Protein AF-A0A1G0P4I8-F1 (afdb_monomer_lite)

Secondary structure (DSSP, 8-state):
--HHHHHHHHHHHHHHHHHHHHHHHHHHHHHHHHHHHHHHHHHHHHHHHHHHTT--HHHHHHHHHHHHHHHHHHHHHHHHHHHHHHHHHHHHHHHHHHHHHHHHH--TT-HHHHHHHHHHTS-TTS----TT--HHHHHHHHHHHHHHHHHHHHHHHHHHHHHHH-

Radius of gyration: 23.98 Å; chains: 1; bounding box: 61×21×69 Å

Sequence (166 aa):
MNSSFLEKIIGDEITGKNAAIHAYDRMMWTVRSGFLTLVFTGWGLTIKSAIENEVSMEQIKPYVFLLAGFTIVLAIGAERIDRNYAKKKFRVIAALNELVEVIISLNMEDEISIKKLTPLLQISGDSANDSYKSKPYNNEILVNRIIYISPSLLVVFLLIYYFINF

Foldseek 3Di:
DDVVVVVVLLVVLLVVLVVLLVVLVVVLVCLLVVLVCCLCVLVVCLVVVCVVVVPDPVRSVVSLVVSLVVLLVSLVVSLVVSLLSLQLSLQSVQLSVQLVVLVVPDPPPDPVSVVSNVVSSDDRRPDPDNRRPDPVSVVSNVVSCCSSVVSSVVSVVVVVVVVVPD

pLDDT: mean 80.49, std 13.27, range [47.78, 95.44]

Structure (mmCIF, N/CA/C/O backbone):
data_AF-A0A1G0P4I8-F1
#
_entry.id   AF-A0A1G0P4I8-F1
#
loop_
_atom_site.group_PDB
_atom_site.id
_atom_site.type_symbol
_atom_site.label_atom_id
_atom_site.label_alt_id
_atom_site.label_comp_id
_atom_site.label_asym_id
_atom_site.label_entity_id
_atom_site.label_seq_id
_atom_site.pdbx_PDB_ins_code
_atom_site.Cartn_x
_atom_site.Cartn_y
_atom_site.Cartn_z
_atom_site.occupancy
_atom_site.B_iso_or_equiv
_atom_site.auth_seq_id
_atom_site.auth_comp_id
_atom_site.auth_asym_id
_atom_site.auth_atom_id
_atom_site.pdbx_PDB_model_num
ATOM 1 N N . MET A 1 1 ? 26.357 -5.896 -36.486 1.00 50.44 1 MET A N 1
ATOM 2 C CA . MET A 1 1 ? 25.114 -6.271 -35.773 1.00 50.44 1 MET A CA 1
ATOM 3 C C . MET A 1 1 ? 24.009 -5.395 -36.351 1.00 50.44 1 MET A C 1
ATOM 5 O O . MET A 1 1 ? 24.228 -4.198 -36.434 1.00 50.44 1 MET A O 1
ATOM 9 N N . ASN A 1 2 ? 22.931 -5.970 -36.895 1.00 53.75 2 ASN A N 1
ATOM 10 C CA . ASN A 1 2 ? 21.932 -5.215 -37.671 1.00 53.75 2 ASN A CA 1
ATOM 11 C C . ASN A 1 2 ? 21.221 -4.208 -36.744 1.00 53.75 2 ASN A C 1
ATOM 13 O O . ASN A 1 2 ? 20.686 -4.636 -35.721 1.00 53.75 2 ASN A O 1
ATOM 17 N N . SER A 1 3 ? 21.233 -2.909 -37.059 1.00 64.19 3 SER A N 1
ATOM 18 C CA . SER A 1 3 ? 20.642 -1.850 -36.213 1.00 64.19 3 SER A CA 1
ATOM 19 C C . SER A 1 3 ? 19.183 -2.148 -35.850 1.00 64.19 3 SER A C 1
ATOM 21 O O . SER A 1 3 ? 18.788 -1.997 -34.698 1.00 64.19 3 SER A O 1
ATOM 23 N N . SER A 1 4 ? 18.434 -2.733 -36.787 1.00 72.56 4 SER A N 1
ATOM 24 C CA . SER A 1 4 ? 17.045 -3.170 -36.601 1.00 72.56 4 SER A CA 1
ATOM 25 C C . SER A 1 4 ? 16.847 -4.239 -35.518 1.00 72.56 4 SER A C 1
ATOM 27 O O . SER A 1 4 ? 15.786 -4.307 -34.901 1.00 72.56 4 SER A O 1
ATOM 29 N N . PHE A 1 5 ? 17.849 -5.083 -35.256 1.00 73.88 5 PHE A N 1
ATOM 30 C CA . PHE A 1 5 ? 17.780 -6.098 -34.201 1.00 73.88 5 PHE A CA 1
ATOM 31 C C . PHE A 1 5 ? 18.013 -5.485 -32.815 1.00 73.88 5 PHE A C 1
ATOM 33 O O . PHE A 1 5 ? 17.320 -5.841 -31.865 1.00 73.88 5 PHE A O 1
ATOM 40 N N . LEU A 1 6 ? 18.951 -4.538 -32.707 1.00 71.69 6 LEU A N 1
ATOM 41 C CA . LEU A 1 6 ? 19.210 -3.799 -31.467 1.00 71.69 6 LEU A CA 1
ATOM 42 C C . LEU A 1 6 ? 18.038 -2.883 -31.102 1.00 71.69 6 LEU A C 1
ATOM 44 O O . LEU A 1 6 ? 17.603 -2.895 -29.955 1.00 71.69 6 LEU A O 1
ATOM 48 N N . GLU A 1 7 ? 17.482 -2.161 -32.076 1.00 74.56 7 GLU A N 1
ATOM 49 C CA . GLU A 1 7 ? 16.281 -1.337 -31.889 1.00 74.56 7 GLU A CA 1
ATOM 50 C C . GLU A 1 7 ? 15.099 -2.167 -31.383 1.00 74.56 7 GLU A C 1
ATOM 52 O O . GLU A 1 7 ? 14.400 -1.752 -30.459 1.00 74.56 7 GLU A O 1
ATOM 57 N N . LYS A 1 8 ? 14.913 -3.375 -31.929 1.00 80.81 8 LYS A N 1
ATOM 58 C CA . LYS A 1 8 ? 13.863 -4.289 -31.477 1.00 80.81 8 LYS A CA 1
ATOM 59 C C . LYS A 1 8 ? 14.075 -4.750 -30.032 1.00 80.81 8 LYS A C 1
ATOM 61 O O . LYS A 1 8 ? 13.141 -4.674 -29.245 1.00 80.81 8 LYS A O 1
ATOM 66 N N . ILE A 1 9 ? 15.288 -5.174 -29.667 1.00 79.44 9 ILE A N 1
ATOM 67 C CA . ILE A 1 9 ? 15.606 -5.592 -28.287 1.00 79.44 9 ILE A CA 1
ATOM 68 C C . ILE A 1 9 ? 15.363 -4.448 -27.300 1.00 79.44 9 ILE A C 1
ATOM 70 O O . ILE A 1 9 ? 14.777 -4.654 -26.240 1.00 79.44 9 ILE A O 1
ATOM 74 N N . ILE A 1 10 ? 15.795 -3.239 -27.652 1.00 78.25 10 ILE A N 1
ATOM 75 C CA . ILE A 1 10 ? 15.599 -2.045 -26.830 1.00 78.25 10 ILE A CA 1
ATOM 76 C C . ILE A 1 10 ? 14.105 -1.733 -26.676 1.00 78.25 10 ILE A C 1
ATOM 78 O O . ILE A 1 10 ? 13.645 -1.471 -25.564 1.00 78.25 10 ILE A O 1
ATOM 82 N N . GLY A 1 11 ? 13.338 -1.784 -27.769 1.00 80.62 11 GLY A N 1
ATOM 83 C CA . GLY A 1 11 ? 11.893 -1.556 -27.751 1.00 80.62 11 GLY A CA 1
ATOM 84 C C . GLY A 1 11 ? 11.137 -2.580 -26.900 1.00 80.62 11 GLY A C 1
ATOM 85 O O . GLY A 1 11 ? 10.267 -2.206 -26.104 1.00 80.62 11 GLY A O 1
ATOM 86 N N . ASP A 1 12 ? 11.507 -3.855 -27.011 1.00 82.81 12 ASP A N 1
ATOM 87 C CA . ASP A 1 12 ? 10.935 -4.943 -26.217 1.00 82.81 12 ASP A CA 1
ATOM 88 C C . ASP A 1 12 ? 11.263 -4.763 -24.720 1.00 82.81 12 ASP A C 1
ATOM 90 O O . ASP A 1 12 ? 10.377 -4.893 -23.871 1.00 82.81 12 ASP A O 1
ATOM 94 N N . GLU A 1 13 ? 12.494 -4.364 -24.380 1.00 80.06 13 GLU A N 1
ATOM 95 C CA . GLU A 1 13 ? 12.909 -4.123 -22.992 1.00 80.06 13 GLU A CA 1
ATOM 96 C C . GLU A 1 13 ? 12.203 -2.904 -22.371 1.00 80.06 13 GLU A C 1
ATOM 98 O O . GLU A 1 13 ? 11.719 -2.979 -21.240 1.00 80.06 13 GLU A O 1
ATOM 103 N N . ILE A 1 14 ? 12.076 -1.790 -23.104 1.00 84.00 14 ILE A N 1
ATOM 104 C CA . ILE A 1 14 ? 11.315 -0.609 -22.653 1.00 84.00 14 ILE A CA 1
ATOM 105 C C . ILE A 1 14 ? 9.861 -0.997 -22.367 1.00 84.00 14 ILE A C 1
ATOM 107 O O . ILE A 1 14 ? 9.299 -0.630 -21.328 1.00 84.00 14 ILE A O 1
ATOM 111 N N . THR A 1 15 ? 9.257 -1.782 -23.262 1.00 87.12 15 THR A N 1
ATOM 112 C CA . THR A 1 15 ? 7.889 -2.283 -23.099 1.00 87.12 15 THR A CA 1
ATOM 113 C C . THR A 1 15 ? 7.773 -3.173 -21.859 1.00 87.12 15 THR A C 1
ATOM 115 O O . THR A 1 15 ? 6.851 -3.002 -21.056 1.00 87.12 15 THR A O 1
ATOM 118 N N . GLY A 1 16 ? 8.743 -4.067 -21.643 1.00 84.88 16 GLY A N 1
ATOM 119 C CA . GLY A 1 16 ? 8.820 -4.929 -20.465 1.00 84.88 16 GLY A CA 1
ATOM 120 C C . GLY A 1 16 ? 8.940 -4.148 -19.153 1.00 84.88 16 GLY A C 1
ATOM 121 O O . GLY A 1 16 ? 8.180 -4.396 -18.211 1.00 84.88 16 GLY A O 1
ATOM 122 N N . LYS A 1 17 ? 9.834 -3.152 -19.085 1.00 84.50 17 LYS A N 1
ATOM 123 C CA . LYS A 1 17 ? 10.002 -2.303 -17.893 1.00 84.50 17 LYS A CA 1
ATOM 124 C C . LYS A 1 17 ? 8.748 -1.471 -17.601 1.00 84.50 17 LYS A C 1
ATOM 12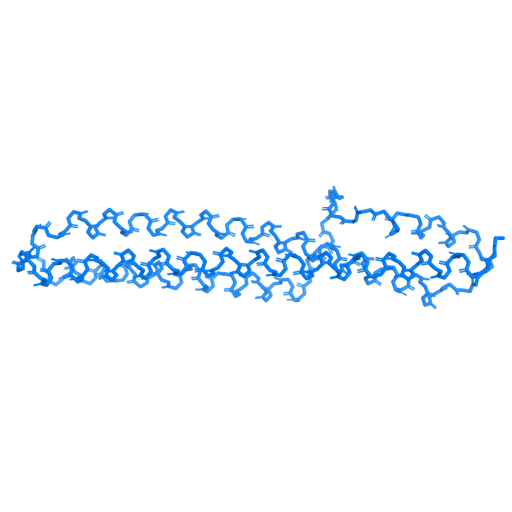6 O O . LYS A 1 17 ? 8.338 -1.396 -16.442 1.00 84.50 17 LYS A O 1
ATOM 131 N N . ASN A 1 18 ? 8.078 -0.929 -18.620 1.00 86.81 18 ASN A N 1
ATOM 132 C CA . ASN A 1 18 ? 6.795 -0.233 -18.449 1.00 86.81 18 ASN A CA 1
AT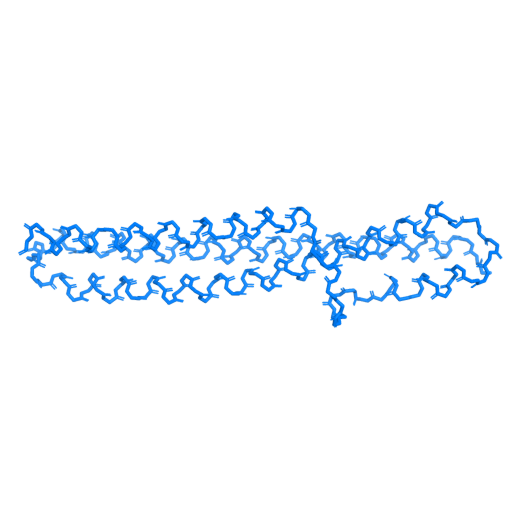OM 133 C C . ASN A 1 18 ? 5.699 -1.165 -17.912 1.00 86.81 18 ASN A C 1
ATOM 135 O O . ASN A 1 18 ? 4.987 -0.816 -16.967 1.00 86.81 18 ASN A O 1
ATOM 139 N N . ALA A 1 19 ? 5.595 -2.384 -18.449 1.00 87.94 19 ALA A N 1
ATOM 140 C CA . ALA A 1 19 ? 4.655 -3.381 -17.947 1.00 87.94 19 ALA A CA 1
ATOM 141 C C . ALA A 1 19 ? 4.931 -3.745 -16.476 1.00 87.94 19 ALA A C 1
ATOM 143 O O . ALA A 1 19 ? 3.990 -3.867 -15.685 1.00 87.94 19 ALA A O 1
ATOM 144 N N . ALA A 1 20 ? 6.205 -3.857 -16.086 1.00 87.06 20 ALA A N 1
ATOM 145 C CA . ALA A 1 20 ? 6.610 -4.106 -14.705 1.00 87.06 20 ALA A CA 1
ATOM 146 C C . ALA A 1 20 ? 6.240 -2.943 -13.767 1.00 87.06 20 ALA A C 1
ATOM 148 O O . ALA A 1 20 ? 5.711 -3.185 -12.682 1.00 87.06 20 ALA A O 1
ATOM 149 N N . ILE A 1 21 ? 6.443 -1.688 -14.185 1.00 88.50 21 ILE A N 1
ATOM 150 C CA . ILE A 1 21 ? 6.030 -0.500 -13.417 1.00 88.50 21 ILE A CA 1
ATOM 151 C C . ILE A 1 21 ? 4.520 -0.538 -13.150 1.00 88.50 21 ILE A C 1
ATOM 153 O O . ILE A 1 21 ? 4.097 -0.424 -11.998 1.00 88.50 21 ILE A O 1
ATOM 157 N N . HIS A 1 22 ? 3.711 -0.791 -14.183 1.00 91.12 22 HIS A N 1
ATOM 158 C CA . HIS A 1 22 ? 2.259 -0.904 -14.035 1.00 91.12 22 HIS A CA 1
ATOM 159 C C . HIS A 1 22 ? 1.831 -2.093 -13.169 1.00 91.12 22 HIS A C 1
ATOM 161 O O . HIS A 1 22 ? 0.835 -2.010 -12.450 1.00 91.12 22 HIS A O 1
ATOM 167 N N . ALA A 1 23 ? 2.562 -3.209 -13.217 1.00 91.12 23 ALA A N 1
ATOM 168 C CA . ALA A 1 23 ? 2.307 -4.341 -12.337 1.00 91.12 23 ALA A CA 1
ATOM 169 C C . ALA A 1 23 ? 2.553 -3.973 -10.867 1.00 91.12 23 ALA A C 1
ATOM 171 O O . ALA A 1 23 ? 1.711 -4.281 -10.023 1.00 91.12 23 ALA A O 1
ATOM 172 N N . TYR A 1 24 ? 3.644 -3.262 -10.560 1.00 91.31 24 TYR A N 1
ATOM 173 C CA . TYR A 1 24 ? 3.900 -2.774 -9.205 1.00 91.31 24 TYR A CA 1
ATOM 174 C C . TYR A 1 24 ? 2.835 -1.782 -8.733 1.00 91.31 24 TYR A C 1
ATOM 176 O O . TYR A 1 24 ? 2.377 -1.906 -7.601 1.00 91.31 24 TYR A O 1
ATOM 184 N N . ASP A 1 25 ? 2.373 -0.875 -9.597 1.00 90.25 25 ASP A N 1
ATOM 185 C CA . ASP A 1 25 ? 1.279 0.046 -9.264 1.00 90.25 25 ASP A CA 1
ATOM 186 C C . ASP A 1 25 ? -0.010 -0.682 -8.897 1.00 90.25 25 ASP A C 1
ATOM 188 O O . ASP A 1 25 ? -0.632 -0.381 -7.874 1.00 90.25 25 ASP A O 1
ATOM 192 N N . ARG A 1 26 ? -0.381 -1.699 -9.681 1.00 92.94 26 ARG A N 1
ATOM 193 C CA . ARG A 1 26 ? -1.536 -2.545 -9.362 1.00 92.94 26 ARG A CA 1
ATOM 194 C C . ARG A 1 26 ? -1.364 -3.253 -8.022 1.00 92.94 26 ARG A C 1
ATOM 196 O O . ARG A 1 26 ? -2.305 -3.278 -7.231 1.00 92.94 26 ARG A O 1
ATOM 203 N N . MET A 1 27 ? -0.182 -3.801 -7.741 1.00 93.31 27 MET A N 1
ATOM 204 C CA . MET A 1 27 ? 0.087 -4.485 -6.471 1.00 93.31 27 MET A CA 1
ATOM 205 C C . MET A 1 27 ? 0.002 -3.527 -5.281 1.00 93.31 27 MET A C 1
ATOM 207 O O . MET A 1 27 ? -0.677 -3.831 -4.303 1.00 93.31 27 MET A O 1
ATOM 211 N N . MET A 1 28 ? 0.614 -2.346 -5.378 1.00 93.25 28 MET A N 1
ATOM 212 C CA . MET A 1 28 ? 0.550 -1.315 -4.337 1.00 93.25 28 MET A CA 1
ATOM 213 C C . MET A 1 28 ? -0.896 -0.881 -4.076 1.00 93.25 28 MET A C 1
ATOM 215 O O . MET A 1 28 ? -1.335 -0.840 -2.926 1.00 93.25 28 MET A O 1
ATOM 219 N N . TRP A 1 29 ? -1.677 -0.633 -5.132 1.00 93.81 29 TRP A N 1
ATOM 220 C CA . TRP A 1 29 ? -3.091 -0.282 -4.998 1.00 93.81 29 TRP A CA 1
ATOM 221 C C . TRP A 1 29 ? -3.933 -1.403 -4.375 1.00 93.81 29 TRP A C 1
ATOM 223 O O . TRP A 1 29 ? -4.801 -1.139 -3.543 1.00 93.81 29 TRP A O 1
ATOM 233 N N . THR A 1 30 ? -3.651 -2.660 -4.722 1.00 94.94 30 THR A N 1
ATOM 234 C CA . THR A 1 30 ? -4.329 -3.833 -4.145 1.00 94.94 30 THR A CA 1
ATOM 235 C C . THR A 1 30 ? -4.070 -3.926 -2.640 1.00 94.94 30 THR A C 1
ATOM 237 O O . THR A 1 30 ? -5.006 -4.118 -1.868 1.00 94.94 30 THR A O 1
ATOM 240 N N . VAL A 1 31 ? -2.825 -3.720 -2.192 1.00 94.12 31 VAL A N 1
ATOM 241 C CA . VAL A 1 31 ? -2.487 -3.724 -0.757 1.00 94.12 31 VAL A CA 1
ATOM 242 C C . VAL A 1 31 ? -3.207 -2.591 -0.020 1.00 94.12 31 VAL A C 1
ATOM 244 O O . VAL A 1 31 ? -3.813 -2.827 1.024 1.00 94.12 31 VAL A O 1
ATOM 247 N N . ARG A 1 32 ? -3.205 -1.376 -0.584 1.00 94.31 32 ARG A N 1
ATOM 248 C CA . ARG A 1 32 ? -3.857 -0.193 0.009 1.00 94.31 32 ARG A CA 1
ATOM 249 C C . ARG A 1 32 ? -5.366 -0.367 0.141 1.00 94.31 32 ARG A C 1
ATOM 251 O O . ARG A 1 32 ? -5.922 -0.170 1.218 1.00 94.31 32 ARG A O 1
ATOM 258 N N . SER A 1 33 ? -6.027 -0.751 -0.947 1.00 94.94 33 SER A N 1
ATOM 259 C CA . SER A 1 33 ? -7.478 -0.964 -0.969 1.00 94.94 33 SER A CA 1
ATOM 260 C C . SER A 1 33 ? -7.895 -2.148 -0.095 1.00 94.94 33 SER A C 1
ATOM 262 O O . SER A 1 33 ? -8.883 -2.041 0.630 1.00 94.94 33 SER A O 1
ATOM 264 N N . GLY A 1 34 ? -7.115 -3.234 -0.079 1.00 94.69 34 GLY A N 1
ATOM 265 C CA . GLY A 1 34 ? -7.328 -4.373 0.814 1.00 94.69 34 GLY A CA 1
ATOM 266 C C . GLY A 1 34 ? -7.239 -3.984 2.290 1.00 94.69 34 GLY A C 1
ATOM 267 O O . GLY A 1 34 ? -8.135 -4.313 3.065 1.00 94.69 34 GLY A O 1
ATOM 268 N N . PHE A 1 35 ? -6.215 -3.213 2.673 1.00 94.75 35 PHE A N 1
ATOM 269 C CA . PHE A 1 35 ? -6.083 -2.671 4.027 1.00 94.75 35 PHE A CA 1
ATOM 270 C C . PHE A 1 35 ? -7.297 -1.822 4.425 1.00 94.75 35 PHE A C 1
ATOM 272 O O . PHE A 1 35 ? -7.927 -2.101 5.443 1.00 94.75 35 PHE A O 1
ATOM 279 N N . LEU A 1 36 ? -7.663 -0.826 3.609 1.00 93.62 36 LEU A N 1
ATOM 280 C CA . LEU A 1 36 ? -8.799 0.054 3.905 1.00 93.62 36 LEU A CA 1
ATOM 281 C C . LEU A 1 36 ? -10.104 -0.740 4.011 1.00 93.62 36 LEU A C 1
ATOM 283 O O . LEU A 1 36 ? -10.885 -0.511 4.931 1.00 93.62 36 LEU A O 1
ATOM 287 N N . THR A 1 37 ? -10.311 -1.712 3.122 1.00 95.44 37 THR A N 1
ATOM 288 C CA . THR A 1 37 ? -11.490 -2.584 3.148 1.00 95.44 37 THR A CA 1
ATOM 289 C C . THR A 1 37 ? -11.569 -3.358 4.458 1.00 95.44 37 THR A C 1
ATOM 291 O O . THR A 1 37 ? -12.616 -3.342 5.099 1.00 95.44 37 THR A O 1
ATOM 294 N N . LEU A 1 38 ? -10.477 -3.995 4.893 1.00 94.44 38 LEU A N 1
ATOM 295 C CA . LEU A 1 38 ? -10.450 -4.762 6.141 1.00 94.44 38 LEU A CA 1
ATOM 296 C C . LEU A 1 38 ? -10.697 -3.878 7.366 1.00 94.44 38 LEU A C 1
ATOM 298 O O . LEU A 1 38 ? -11.487 -4.251 8.231 1.00 94.44 38 LEU A O 1
ATOM 302 N N . VAL A 1 39 ? -10.067 -2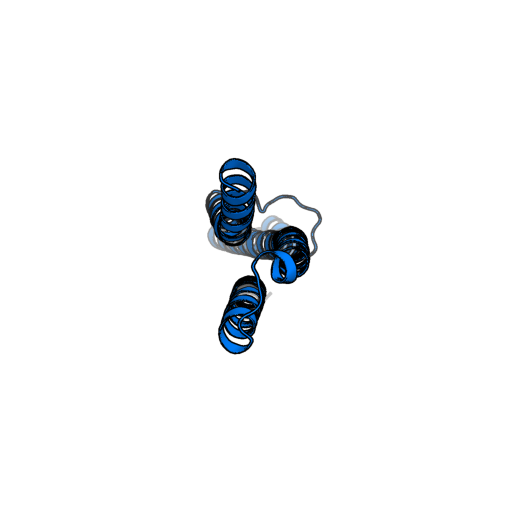.702 7.422 1.00 92.56 39 VAL A N 1
ATOM 303 C CA . VAL A 1 39 ? -10.241 -1.757 8.533 1.00 92.56 39 VAL A CA 1
ATOM 304 C C . VAL A 1 39 ? -11.683 -1.255 8.580 1.00 92.56 39 VAL A C 1
ATOM 306 O O . VAL A 1 39 ? -12.367 -1.464 9.579 1.00 92.56 39 VAL A O 1
ATOM 309 N N . PHE A 1 40 ? -12.190 -0.651 7.503 1.00 91.75 40 PHE A N 1
ATOM 310 C CA . PHE A 1 40 ? -13.542 -0.087 7.503 1.00 91.75 40 PHE A CA 1
ATOM 311 C C . PHE A 1 40 ? -14.629 -1.149 7.659 1.00 91.75 40 PHE A C 1
ATOM 313 O O . PHE A 1 40 ? -15.604 -0.907 8.365 1.00 91.75 40 PHE A O 1
ATOM 320 N N . THR A 1 41 ? -14.459 -2.333 7.067 1.00 94.44 41 THR A N 1
ATOM 321 C CA . THR A 1 41 ? -15.420 -3.433 7.235 1.00 94.44 41 THR A CA 1
ATOM 322 C C . THR A 1 41 ? -15.405 -3.950 8.668 1.00 94.44 41 THR A C 1
ATOM 324 O O . THR A 1 41 ? -16.467 -4.110 9.261 1.00 94.44 41 THR A O 1
ATOM 327 N N . GLY A 1 42 ? -14.225 -4.158 9.262 1.00 92.06 42 GLY A N 1
ATOM 328 C CA . GLY A 1 42 ? -14.105 -4.605 10.650 1.00 92.06 42 GLY A CA 1
ATOM 329 C C . GLY A 1 42 ? -14.766 -3.636 11.633 1.00 92.06 42 GLY A C 1
ATOM 330 O O . GLY A 1 42 ? -15.559 -4.054 12.478 1.00 92.06 42 GLY A O 1
ATOM 331 N N . TRP A 1 43 ? -14.511 -2.333 11.482 1.00 91.94 43 TRP A N 1
ATOM 332 C CA . TRP A 1 43 ? -15.135 -1.303 12.318 1.00 91.94 43 TRP A CA 1
ATOM 333 C C . TRP A 1 43 ? -16.635 -1.172 12.052 1.00 91.94 43 TRP A C 1
ATOM 335 O O . TRP A 1 43 ? -17.421 -1.148 12.997 1.00 91.94 43 TRP A O 1
ATOM 345 N N . GLY A 1 44 ? -17.047 -1.156 10.784 1.00 92.25 44 GLY A N 1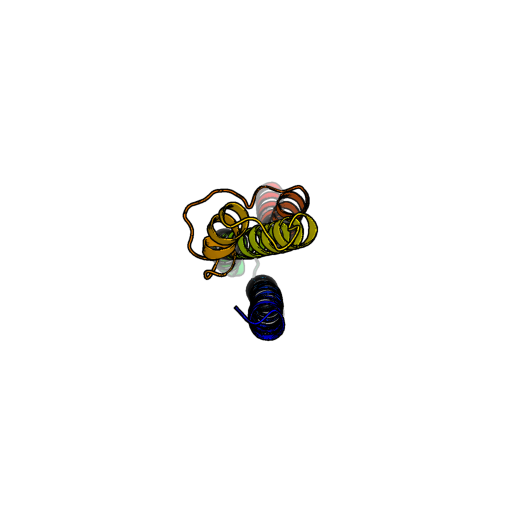
ATOM 346 C CA . GLY A 1 44 ? -18.450 -1.049 10.393 1.00 92.25 44 GLY A CA 1
ATOM 347 C C . GLY A 1 44 ? -19.297 -2.207 10.920 1.00 92.25 44 GLY A C 1
ATOM 348 O O . GLY A 1 44 ? -20.356 -1.970 11.494 1.00 92.25 44 GLY A O 1
ATOM 349 N N . LEU A 1 45 ? -18.811 -3.447 10.799 1.00 93.75 45 LEU A N 1
ATOM 350 C CA . LEU A 1 45 ? -19.487 -4.630 11.340 1.00 93.75 45 LEU A CA 1
ATOM 351 C C . LEU A 1 45 ? -19.569 -4.598 12.868 1.00 93.75 45 LEU A C 1
ATOM 353 O O . LEU A 1 45 ? -20.608 -4.943 13.421 1.00 93.75 45 LEU A O 1
ATOM 357 N N . THR A 1 46 ? -18.511 -4.149 13.546 1.00 90.69 46 THR A N 1
ATOM 358 C CA . THR A 1 46 ? -18.481 -4.072 15.015 1.00 90.69 46 THR A CA 1
ATOM 359 C C . THR A 1 46 ? -19.494 -3.052 15.538 1.00 90.69 46 THR A C 1
ATOM 361 O O . THR A 1 46 ? -20.279 -3.362 16.431 1.00 90.69 46 THR A O 1
ATOM 364 N N . ILE A 1 47 ? -19.533 -1.856 14.939 1.00 89.50 47 ILE A N 1
ATOM 365 C CA . ILE A 1 47 ? -20.493 -0.799 15.292 1.00 89.50 47 ILE A CA 1
ATOM 366 C C . ILE A 1 47 ? -21.921 -1.253 14.983 1.00 89.50 47 ILE A C 1
ATOM 368 O O . ILE A 1 47 ? -22.801 -1.143 15.834 1.00 89.50 47 ILE A O 1
ATOM 372 N N . LYS A 1 48 ? -22.148 -1.806 13.786 1.00 92.31 48 LYS A N 1
ATOM 373 C CA . LYS A 1 48 ? -23.460 -2.306 13.373 1.00 92.31 48 LYS A CA 1
ATOM 374 C C . LYS A 1 48 ? -23.972 -3.384 14.331 1.00 92.31 48 LYS A C 1
ATOM 376 O O . LYS A 1 48 ? -25.086 -3.268 14.828 1.00 92.31 48 LYS A O 1
ATOM 381 N N . SER A 1 49 ? -23.141 -4.380 14.638 1.00 91.25 49 SER A N 1
ATOM 382 C CA . SER A 1 49 ? -23.498 -5.468 15.552 1.00 91.25 49 SER A CA 1
ATOM 383 C C . SER A 1 49 ? -23.832 -4.960 16.952 1.00 91.25 49 SER A C 1
ATOM 385 O O . SER A 1 49 ? -24.718 -5.514 17.595 1.00 91.25 49 SER A O 1
ATOM 387 N N . ALA A 1 50 ? -23.139 -3.933 17.443 1.00 89.81 50 ALA A N 1
ATOM 388 C CA . ALA A 1 50 ? -23.418 -3.375 18.760 1.00 89.81 50 ALA A CA 1
ATOM 389 C C . ALA A 1 50 ? -24.763 -2.644 18.815 1.00 89.81 50 ALA A C 1
ATOM 391 O O . ALA A 1 50 ? -25.493 -2.798 19.790 1.00 89.81 50 ALA A O 1
ATOM 392 N N . ILE A 1 51 ? -25.102 -1.901 17.756 1.00 91.56 51 ILE A N 1
ATOM 393 C CA . ILE A 1 51 ? -26.387 -1.201 17.636 1.00 91.56 51 ILE A CA 1
ATOM 394 C C . ILE A 1 51 ? -27.537 -2.207 17.519 1.00 91.56 51 ILE A C 1
ATOM 396 O O . ILE A 1 51 ? -28.525 -2.082 18.232 1.00 91.56 51 ILE A O 1
ATOM 400 N N . GLU A 1 52 ? -27.407 -3.216 16.654 1.00 94.81 52 GLU A N 1
ATOM 401 C CA . GLU A 1 52 ? -28.473 -4.197 16.394 1.00 94.81 52 GLU A CA 1
ATOM 402 C C . GLU A 1 52 ? -28.789 -5.093 17.599 1.00 94.81 52 GLU A C 1
ATOM 404 O O . GLU A 1 52 ? -29.908 -5.583 17.711 1.00 94.81 52 GLU A O 1
ATOM 409 N N . ASN A 1 53 ? -27.821 -5.309 18.493 1.00 93.38 53 ASN A N 1
ATOM 410 C CA . ASN A 1 53 ? -27.981 -6.173 19.666 1.00 93.38 53 ASN A CA 1
ATOM 411 C C . ASN A 1 53 ? -28.056 -5.390 20.989 1.00 93.38 53 ASN A C 1
ATOM 413 O O . ASN A 1 53 ? -27.940 -6.001 22.047 1.00 93.38 53 ASN A O 1
ATOM 417 N N . GLU A 1 54 ? -28.200 -4.058 20.936 1.00 92.12 54 GLU A N 1
ATOM 418 C CA . GLU A 1 54 ? -28.279 -3.171 22.113 1.00 92.12 54 GLU A CA 1
ATOM 419 C C . GLU A 1 54 ? -27.164 -3.435 23.150 1.00 92.12 54 GLU A C 1
ATOM 421 O O . GLU A 1 54 ? -27.364 -3.392 24.365 1.00 92.12 54 GLU A O 1
ATOM 426 N N . VAL A 1 55 ? -25.960 -3.735 22.652 1.00 89.19 55 VAL A N 1
ATOM 427 C CA . VAL A 1 55 ? -24.814 -4.142 23.472 1.00 89.19 55 VAL A CA 1
ATOM 428 C C . VAL A 1 55 ? -24.347 -2.959 24.309 1.00 89.19 55 VAL A C 1
ATOM 430 O O . VAL A 1 55 ? -24.103 -1.868 23.786 1.00 89.19 55 VAL A O 1
ATOM 433 N N . SER A 1 56 ? -24.171 -3.172 25.614 1.00 86.88 56 SER A N 1
ATOM 434 C CA . SER A 1 56 ? -23.680 -2.108 26.485 1.00 86.88 56 SER A CA 1
ATOM 435 C C . SER A 1 56 ? -22.236 -1.738 26.135 1.00 86.88 56 SER A C 1
ATOM 437 O O . SER A 1 56 ? -21.442 -2.557 25.660 1.00 86.88 56 SER A O 1
ATOM 439 N N . MET A 1 57 ? -21.852 -0.493 26.423 1.00 80.38 57 MET A N 1
ATOM 440 C CA . MET A 1 57 ? -20.494 -0.024 26.136 1.00 80.38 57 MET A CA 1
ATOM 441 C C . MET A 1 57 ? -19.426 -0.861 26.859 1.00 80.38 57 MET A C 1
ATOM 443 O O . MET A 1 57 ? -18.318 -1.016 26.361 1.00 80.38 57 MET A O 1
ATOM 447 N N . GLU A 1 58 ? -19.741 -1.454 28.013 1.00 84.44 58 GLU A N 1
ATOM 448 C CA . GLU A 1 58 ? -18.803 -2.332 28.719 1.00 84.44 58 GLU A CA 1
ATOM 449 C C . GLU A 1 58 ? -18.559 -3.659 28.001 1.00 84.44 58 GLU A C 1
ATOM 451 O O . GLU A 1 58 ? -17.438 -4.162 28.003 1.00 84.44 58 GLU A O 1
ATOM 456 N N . GLN A 1 59 ? -19.584 -4.197 27.343 1.00 86.25 59 GLN A N 1
ATOM 457 C CA . GLN A 1 59 ? -19.498 -5.457 26.612 1.00 86.25 59 GLN A CA 1
ATOM 458 C C . GLN A 1 59 ? -18.760 -5.302 25.275 1.00 86.25 59 GLN A C 1
ATOM 460 O O . GLN A 1 59 ? -18.074 -6.231 24.851 1.00 86.25 59 GLN A O 1
ATOM 465 N N . ILE A 1 60 ? -18.840 -4.133 24.623 1.00 87.00 60 ILE A N 1
ATOM 466 C CA . ILE A 1 60 ? -18.151 -3.893 23.343 1.00 87.00 60 ILE A CA 1
ATOM 467 C C . ILE A 1 60 ? -16.658 -3.557 23.511 1.00 87.00 60 ILE A C 1
ATOM 469 O O . ILE A 1 60 ? -15.861 -3.833 22.611 1.00 87.00 60 ILE A O 1
ATOM 473 N N . LYS A 1 61 ? -16.257 -3.004 24.669 1.00 84.06 61 LYS A N 1
ATOM 474 C CA . LYS A 1 61 ? -14.867 -2.622 25.001 1.00 84.06 61 LYS A CA 1
ATOM 475 C C . LYS A 1 61 ? -13.812 -3.632 24.525 1.00 84.06 61 LYS A C 1
ATOM 477 O O . LYS A 1 61 ? -12.932 -3.226 23.763 1.00 84.06 61 LYS A O 1
ATOM 482 N N . PRO A 1 62 ? -13.851 -4.923 24.917 1.00 87.19 62 PRO A N 1
ATOM 483 C CA . PRO A 1 62 ? -12.803 -5.874 24.539 1.00 87.19 62 PRO A CA 1
ATOM 484 C C . PRO A 1 62 ? -12.675 -6.051 23.019 1.00 87.19 62 PRO A C 1
ATOM 486 O O . PRO A 1 62 ? -11.560 -6.170 22.511 1.00 87.19 62 PRO A O 1
ATOM 489 N N . TYR A 1 63 ? -13.786 -6.006 22.280 1.00 88.44 63 TYR A N 1
ATOM 490 C CA . TYR A 1 63 ? -13.788 -6.124 20.821 1.00 88.44 63 TYR A CA 1
ATOM 491 C C . TYR A 1 63 ? -13.190 -4.889 20.147 1.00 88.44 63 TYR A C 1
ATOM 493 O O . TYR A 1 63 ? -12.401 -5.023 19.213 1.00 88.44 63 TYR A O 1
ATOM 501 N N . VAL A 1 64 ? -13.499 -3.695 20.658 1.00 88.00 64 VAL A N 1
ATOM 502 C CA . VAL A 1 64 ? -12.901 -2.431 20.200 1.00 88.00 64 VAL A CA 1
ATOM 503 C C . VAL A 1 64 ? -11.384 -2.447 20.410 1.00 88.00 64 VAL A C 1
ATOM 505 O O . VAL A 1 64 ? -10.640 -2.092 19.496 1.00 88.00 64 VAL A O 1
ATOM 508 N N . PHE A 1 65 ? -10.903 -2.920 21.565 1.00 87.12 65 PHE A N 1
ATOM 509 C CA . PHE A 1 65 ? -9.465 -3.055 21.827 1.00 87.12 65 PHE A CA 1
ATOM 510 C C . PHE A 1 65 ? -8.787 -4.068 20.908 1.00 87.12 65 PHE A C 1
ATOM 512 O O . PHE A 1 65 ? -7.726 -3.781 20.349 1.00 87.12 65 PHE A O 1
ATOM 519 N N . LEU A 1 66 ? -9.402 -5.237 20.725 1.00 90.12 66 LEU A N 1
ATOM 520 C CA . LEU A 1 66 ? -8.882 -6.268 19.835 1.00 90.12 66 LEU A CA 1
ATOM 521 C C . LEU A 1 66 ? -8.781 -5.746 18.396 1.00 90.12 66 LEU A C 1
ATOM 523 O O . LEU A 1 66 ? -7.745 -5.905 17.750 1.00 90.12 66 LEU A O 1
ATOM 527 N N . LEU A 1 67 ? -9.830 -5.079 17.909 1.00 91.50 67 LEU A N 1
ATOM 528 C CA . LEU A 1 67 ? -9.884 -4.535 16.556 1.00 91.50 67 LEU A CA 1
ATOM 529 C C . LEU A 1 67 ? -8.918 -3.360 16.362 1.00 91.50 67 LEU A C 1
ATOM 531 O O . LEU A 1 67 ? -8.307 -3.228 15.299 1.00 91.50 67 LEU A O 1
ATOM 535 N N . ALA A 1 68 ? -8.722 -2.534 17.390 1.00 90.50 68 ALA A N 1
ATOM 536 C CA . ALA A 1 68 ? -7.716 -1.482 17.379 1.00 90.50 68 ALA A CA 1
ATOM 537 C C . ALA A 1 68 ? -6.294 -2.050 17.296 1.00 90.50 68 ALA A C 1
ATOM 539 O O . ALA A 1 68 ? -5.513 -1.630 16.441 1.00 90.50 68 ALA A O 1
ATOM 540 N N . GLY A 1 69 ? -5.978 -3.054 18.119 1.00 90.69 69 GLY A N 1
ATOM 541 C CA . GLY A 1 69 ? -4.704 -3.769 18.051 1.00 90.69 69 GLY A CA 1
ATOM 542 C C . GLY A 1 69 ? -4.488 -4.412 16.680 1.00 90.69 69 GLY A C 1
ATOM 543 O O . GLY A 1 69 ? -3.436 -4.229 16.064 1.00 90.69 69 GLY A O 1
ATOM 544 N N . PHE A 1 70 ? -5.513 -5.085 16.153 1.00 91.81 70 PHE A N 1
ATOM 545 C CA . PHE A 1 70 ? -5.491 -5.666 14.813 1.00 91.81 70 PHE A CA 1
ATOM 546 C C . PHE A 1 70 ? -5.240 -4.612 13.725 1.00 91.81 70 PHE A C 1
ATOM 548 O O . PHE A 1 70 ? -4.397 -4.829 12.859 1.00 91.81 70 PHE A O 1
ATOM 555 N N . THR A 1 71 ? -5.897 -3.448 13.801 1.00 92.94 71 THR A N 1
ATOM 556 C CA . THR A 1 71 ? -5.707 -2.331 12.858 1.00 92.94 71 THR A CA 1
ATOM 557 C C . THR A 1 71 ? -4.250 -1.865 12.835 1.00 92.94 71 THR A C 1
ATOM 559 O O . THR A 1 71 ? -3.682 -1.697 11.758 1.00 92.94 71 THR A O 1
ATOM 562 N N . ILE A 1 72 ? -3.615 -1.720 14.005 1.00 91.19 72 ILE A N 1
ATOM 563 C CA . ILE A 1 72 ? -2.209 -1.299 14.117 1.00 91.19 72 ILE A CA 1
ATOM 564 C C . ILE A 1 72 ? -1.268 -2.351 13.516 1.00 91.19 72 ILE A C 1
ATOM 566 O O . ILE A 1 72 ? -0.381 -2.011 12.730 1.00 91.19 72 ILE A O 1
ATOM 570 N N . VAL A 1 73 ? -1.456 -3.633 13.848 1.00 92.75 73 VAL A N 1
ATOM 571 C CA . VAL A 1 73 ? -0.618 -4.717 13.302 1.00 92.75 73 VAL A CA 1
ATOM 572 C C . VAL A 1 73 ? -0.766 -4.804 11.782 1.00 92.75 73 VAL A C 1
ATOM 574 O O . VAL A 1 73 ? 0.238 -4.886 11.067 1.00 92.75 73 VAL A O 1
ATOM 577 N N . LEU A 1 74 ? -2.003 -4.732 11.284 1.00 93.69 74 LEU A N 1
ATOM 578 C CA . LEU A 1 74 ? -2.310 -4.742 9.858 1.00 93.69 74 LEU A CA 1
ATOM 579 C C . LEU A 1 74 ? -1.665 -3.543 9.147 1.00 93.69 74 LEU A C 1
ATOM 581 O O . LEU A 1 74 ? -1.059 -3.722 8.093 1.00 93.69 74 LEU A O 1
ATOM 585 N N . ALA A 1 75 ? -1.732 -2.346 9.739 1.00 93.31 75 ALA A N 1
ATOM 586 C CA . ALA A 1 75 ? -1.135 -1.129 9.192 1.00 93.31 75 ALA A CA 1
ATOM 587 C C . ALA A 1 75 ? 0.388 -1.251 9.048 1.00 93.31 75 ALA A C 1
ATOM 589 O O . ALA A 1 75 ? 0.925 -0.973 7.978 1.00 93.31 75 ALA A O 1
ATOM 590 N N . ILE A 1 76 ? 1.085 -1.736 10.083 1.00 91.62 76 ILE A N 1
ATOM 591 C CA . ILE A 1 76 ? 2.545 -1.932 10.044 1.00 91.62 76 ILE A CA 1
ATOM 592 C C . ILE A 1 76 ? 2.930 -2.971 8.981 1.00 91.62 76 ILE A C 1
ATOM 594 O O . ILE A 1 76 ? 3.905 -2.789 8.244 1.00 91.62 76 ILE A O 1
ATOM 598 N N . GLY A 1 77 ? 2.183 -4.076 8.900 1.00 92.69 77 GLY A N 1
ATOM 599 C CA . GLY A 1 77 ? 2.417 -5.132 7.917 1.00 92.69 77 GLY A CA 1
ATOM 600 C C . GLY A 1 77 ? 2.212 -4.645 6.482 1.00 92.69 77 GLY A C 1
ATOM 601 O O . GLY A 1 77 ? 3.107 -4.788 5.645 1.00 92.69 77 GLY A O 1
ATOM 602 N N . ALA A 1 78 ? 1.066 -4.018 6.218 1.00 93.50 78 ALA A N 1
ATOM 603 C CA . ALA A 1 78 ? 0.715 -3.483 4.908 1.00 93.50 78 ALA A CA 1
ATOM 604 C C . ALA A 1 78 ? 1.687 -2.378 4.469 1.00 93.50 78 ALA A C 1
ATOM 606 O O . ALA A 1 78 ? 2.177 -2.416 3.341 1.00 93.50 78 ALA A O 1
ATOM 607 N N . GLU A 1 79 ? 2.072 -1.472 5.375 1.00 92.81 79 GLU A N 1
ATOM 608 C CA . GLU A 1 79 ? 3.073 -0.440 5.102 1.00 92.81 79 GLU A CA 1
ATOM 609 C C . GLU A 1 79 ? 4.412 -1.056 4.673 1.00 92.81 79 GLU A C 1
ATOM 611 O O . GLU A 1 79 ? 5.013 -0.620 3.689 1.00 92.81 79 GLU A O 1
ATOM 616 N N . ARG A 1 80 ? 4.902 -2.087 5.376 1.00 91.12 80 ARG A N 1
ATOM 617 C CA . ARG A 1 80 ? 6.169 -2.752 5.023 1.00 91.12 80 ARG A CA 1
ATOM 618 C C . ARG A 1 80 ? 6.111 -3.407 3.646 1.00 91.12 80 ARG A C 1
ATOM 620 O O . ARG A 1 80 ? 7.069 -3.286 2.882 1.00 91.12 80 ARG A O 1
ATOM 627 N N . ILE A 1 81 ? 5.006 -4.078 3.331 1.00 92.06 81 ILE A N 1
ATOM 628 C CA . ILE A 1 81 ? 4.787 -4.707 2.024 1.00 92.06 81 ILE A CA 1
ATOM 629 C C . ILE A 1 81 ? 4.754 -3.640 0.923 1.00 92.06 81 ILE A C 1
ATOM 631 O O . ILE A 1 81 ? 5.500 -3.736 -0.052 1.00 92.06 81 ILE A O 1
ATOM 635 N N . ASP A 1 82 ? 3.964 -2.584 1.107 1.00 92.12 82 ASP A N 1
ATOM 636 C CA . ASP A 1 82 ? 3.812 -1.490 0.145 1.00 92.12 82 ASP A CA 1
ATOM 637 C C . ASP A 1 82 ? 5.142 -0.746 -0.079 1.00 92.12 82 ASP A C 1
ATOM 639 O O . ASP A 1 82 ? 5.550 -0.504 -1.213 1.00 92.12 82 ASP A O 1
ATOM 643 N N . ARG A 1 83 ? 5.922 -0.492 0.982 1.00 88.25 83 ARG A N 1
ATOM 644 C CA . ARG A 1 83 ? 7.272 0.092 0.859 1.00 88.25 83 ARG A CA 1
ATOM 645 C C . ARG A 1 83 ? 8.215 -0.787 0.040 1.00 88.25 83 ARG A C 1
ATOM 647 O O . ARG A 1 83 ? 9.040 -0.259 -0.704 1.00 88.25 83 ARG A O 1
ATOM 654 N N . ASN A 1 84 ? 8.130 -2.110 0.172 1.00 89.31 84 ASN A N 1
ATOM 655 C CA . ASN A 1 84 ? 8.951 -3.021 -0.623 1.00 89.31 84 ASN A CA 1
ATOM 656 C C . ASN A 1 84 ? 8.555 -2.994 -2.104 1.00 89.31 84 ASN A C 1
ATOM 658 O O . ASN A 1 84 ? 9.442 -2.962 -2.958 1.00 89.31 84 ASN A O 1
ATOM 662 N N . TYR A 1 85 ? 7.258 -2.935 -2.417 1.00 90.12 85 TYR A N 1
ATOM 663 C CA . TYR A 1 85 ? 6.802 -2.759 -3.796 1.00 90.12 85 TYR A CA 1
ATOM 664 C C . TYR A 1 85 ? 7.214 -1.403 -4.373 1.00 90.12 85 TYR A C 1
ATOM 666 O O . TYR A 1 85 ? 7.756 -1.365 -5.477 1.00 90.12 85 TYR A O 1
ATOM 674 N N . ALA A 1 86 ? 7.080 -0.316 -3.607 1.00 88.38 86 ALA A N 1
ATOM 675 C CA . ALA A 1 86 ? 7.535 1.009 -4.016 1.00 88.38 86 ALA A CA 1
ATOM 676 C C . ALA A 1 86 ? 9.036 1.007 -4.345 1.00 88.38 86 ALA A C 1
ATOM 678 O O . ALA A 1 86 ? 9.437 1.449 -5.419 1.00 88.38 86 ALA A O 1
ATOM 679 N N . LYS A 1 87 ? 9.882 0.436 -3.476 1.00 86.88 87 LYS A N 1
ATOM 680 C CA . LYS A 1 87 ? 11.324 0.300 -3.749 1.00 86.88 87 LYS A CA 1
ATOM 681 C C . LYS A 1 87 ? 11.588 -0.403 -5.080 1.00 86.88 87 LYS A C 1
ATOM 683 O O . LYS A 1 87 ? 12.349 0.113 -5.893 1.00 86.88 87 LYS A O 1
ATOM 688 N N . LYS A 1 88 ? 10.947 -1.551 -5.318 1.00 85.75 88 LYS A N 1
ATOM 689 C CA . LYS A 1 88 ? 11.115 -2.316 -6.563 1.00 85.75 88 LYS A CA 1
ATOM 690 C C . LYS A 1 88 ? 10.647 -1.527 -7.789 1.00 85.75 88 LYS A C 1
ATOM 692 O O . LYS A 1 88 ? 11.381 -1.465 -8.770 1.00 85.75 88 LYS A O 1
ATOM 697 N N . LYS A 1 89 ? 9.496 -0.849 -7.707 1.00 87.62 89 LYS A N 1
ATOM 698 C CA . LYS A 1 89 ? 8.985 0.033 -8.768 1.00 87.62 89 LYS A CA 1
ATOM 699 C C . LYS A 1 89 ? 10.010 1.100 -9.152 1.00 87.62 89 LYS A C 1
ATOM 701 O O . LYS A 1 89 ? 10.347 1.240 -10.324 1.00 87.62 89 LYS A O 1
ATOM 706 N N . PHE A 1 90 ? 10.536 1.832 -8.173 1.00 85.75 90 PHE A N 1
ATOM 707 C CA . PHE A 1 90 ? 11.466 2.929 -8.442 1.00 85.75 90 PHE A CA 1
ATOM 708 C C . PHE A 1 90 ? 12.852 2.461 -8.898 1.00 85.75 90 PHE A C 1
ATOM 710 O O . PHE A 1 90 ? 13.502 3.194 -9.637 1.00 85.75 90 PHE A O 1
ATOM 717 N N . ARG A 1 91 ? 13.279 1.237 -8.555 1.00 83.69 91 ARG A N 1
ATOM 718 C CA . ARG A 1 91 ? 14.465 0.614 -9.174 1.00 83.69 91 ARG A CA 1
ATOM 719 C C . ARG A 1 91 ? 14.265 0.365 -10.667 1.00 83.69 91 ARG A C 1
ATOM 721 O O . ARG A 1 91 ? 15.148 0.685 -11.455 1.00 83.69 91 ARG A O 1
ATOM 728 N N . VAL A 1 92 ? 13.095 -0.143 -11.060 1.00 83.94 92 VAL A N 1
ATOM 729 C CA . VAL A 1 92 ? 12.768 -0.350 -12.481 1.00 83.94 92 VAL A CA 1
ATOM 730 C C . VAL A 1 92 ? 12.696 0.981 -13.231 1.00 83.94 92 VAL A C 1
ATOM 732 O O . VAL A 1 92 ? 13.234 1.076 -14.328 1.00 83.94 92 VAL A O 1
ATOM 735 N N . ILE A 1 93 ? 12.109 2.022 -12.628 1.00 83.50 93 ILE A N 1
ATOM 736 C CA . ILE A 1 93 ? 12.083 3.375 -13.214 1.00 83.50 93 ILE A CA 1
ATOM 737 C C . ILE A 1 93 ? 13.501 3.925 -13.394 1.00 83.50 93 ILE A C 1
ATOM 739 O O . ILE A 1 93 ? 13.815 4.452 -14.455 1.00 83.50 93 ILE A O 1
ATOM 743 N N . ALA A 1 94 ? 14.366 3.794 -12.384 1.00 81.75 94 ALA A N 1
ATOM 744 C CA . ALA A 1 94 ? 15.747 4.262 -12.474 1.00 81.75 94 ALA A CA 1
ATOM 745 C C . ALA A 1 94 ? 16.509 3.558 -13.608 1.00 81.75 94 ALA A C 1
ATOM 747 O O . ALA A 1 94 ? 17.138 4.225 -14.422 1.00 81.75 94 ALA A O 1
ATOM 748 N N . ALA A 1 95 ? 16.381 2.233 -13.714 1.00 81.06 95 ALA A N 1
ATOM 749 C CA . ALA A 1 95 ? 17.013 1.466 -14.783 1.00 81.06 95 ALA A CA 1
ATOM 750 C C . ALA A 1 95 ? 16.447 1.792 -16.175 1.00 81.06 95 ALA A C 1
ATOM 752 O O . ALA A 1 95 ? 17.183 1.774 -17.156 1.00 81.06 95 ALA A O 1
ATOM 753 N N . LEU A 1 96 ? 15.149 2.096 -16.275 1.00 80.81 96 LEU A N 1
ATOM 754 C CA . LEU A 1 96 ? 14.540 2.559 -17.521 1.00 80.81 96 LEU A CA 1
ATOM 755 C C . LEU A 1 96 ? 15.077 3.938 -17.927 1.00 80.81 96 LEU A C 1
ATOM 757 O O . LEU A 1 96 ? 15.414 4.133 -19.089 1.00 80.81 96 LEU A O 1
ATOM 761 N N . ASN A 1 97 ? 15.194 4.873 -16.981 1.00 78.00 97 ASN A N 1
ATOM 762 C CA . ASN A 1 97 ? 15.754 6.198 -17.248 1.00 78.00 97 ASN A CA 1
ATOM 763 C C . ASN A 1 97 ? 17.214 6.106 -17.701 1.00 78.00 97 ASN A C 1
ATOM 765 O O . ASN A 1 97 ? 17.582 6.732 -18.687 1.00 78.00 97 ASN A O 1
ATOM 769 N N . GLU A 1 98 ? 18.021 5.278 -17.034 1.00 77.19 98 GLU A N 1
ATOM 770 C CA . GLU A 1 98 ? 19.419 5.055 -17.408 1.00 77.19 98 GLU A CA 1
ATOM 771 C C . GLU A 1 98 ? 19.532 4.395 -18.793 1.00 77.19 98 GLU A C 1
ATOM 773 O O . GLU A 1 98 ? 20.362 4.802 -19.602 1.00 77.19 98 GLU A O 1
ATOM 778 N N . LEU A 1 99 ? 18.648 3.441 -19.126 1.00 75.38 99 LEU A N 1
ATOM 779 C CA . LEU A 1 99 ? 18.573 2.859 -20.471 1.00 75.38 99 LEU A CA 1
ATOM 780 C C . LEU A 1 99 ? 18.294 3.936 -21.530 1.00 75.38 99 LEU A C 1
ATOM 782 O O . LEU A 1 99 ? 18.980 3.983 -22.548 1.00 75.38 99 LEU A O 1
ATOM 786 N N . VAL A 1 100 ? 17.326 4.822 -21.280 1.00 74.94 100 VAL A N 1
ATOM 787 C CA . VAL A 1 100 ? 16.990 5.935 -22.182 1.00 74.94 100 VAL A CA 1
ATOM 788 C C . VAL A 1 100 ? 18.155 6.922 -22.317 1.00 74.94 100 VAL A C 1
ATOM 790 O O . VAL A 1 100 ? 18.476 7.326 -23.431 1.00 74.94 100 VAL A O 1
ATOM 793 N N . GLU A 1 101 ? 18.833 7.276 -21.225 1.00 73.12 101 GLU A N 1
ATOM 794 C CA . GLU A 1 101 ? 20.005 8.164 -21.249 1.00 73.12 101 GLU A CA 1
ATOM 795 C C . GLU A 1 101 ? 21.178 7.561 -22.037 1.00 73.12 101 GLU A C 1
ATOM 797 O O . GLU A 1 101 ? 21.825 8.259 -22.823 1.00 73.12 101 GLU A O 1
ATOM 802 N N . VAL A 1 102 ? 21.437 6.258 -21.885 1.00 73.19 102 VAL A N 1
ATOM 803 C CA . VAL A 1 102 ? 22.468 5.555 -22.664 1.00 73.19 102 VAL A CA 1
ATOM 804 C C . VAL A 1 102 ? 22.101 5.528 -24.150 1.00 73.19 102 VAL A C 1
ATOM 806 O O . VAL A 1 102 ? 22.968 5.770 -24.983 1.00 73.19 102 VAL A O 1
ATOM 809 N N . ILE A 1 103 ? 20.829 5.318 -24.502 1.00 73.69 103 ILE A N 1
ATOM 810 C CA . ILE A 1 103 ? 20.359 5.378 -25.898 1.00 73.69 103 ILE A CA 1
ATOM 811 C C . ILE A 1 103 ? 20.536 6.779 -26.493 1.00 73.69 103 ILE A C 1
ATOM 813 O O . ILE A 1 103 ? 20.999 6.903 -27.621 1.00 73.69 103 ILE A O 1
ATOM 817 N N . ILE A 1 104 ? 20.198 7.834 -25.747 1.00 69.50 104 ILE A N 1
ATOM 818 C CA . ILE A 1 104 ? 20.337 9.224 -26.212 1.00 69.50 104 ILE A CA 1
ATOM 819 C C . ILE A 1 104 ? 21.814 9.614 -26.385 1.00 69.50 104 ILE A C 1
ATOM 821 O O . ILE A 1 104 ? 22.146 10.382 -27.284 1.00 69.50 104 ILE A O 1
ATOM 825 N N . SER A 1 105 ? 22.702 9.101 -25.528 1.00 68.69 105 SER A N 1
ATOM 826 C CA . SER A 1 105 ? 24.143 9.407 -25.553 1.00 68.69 105 SER A CA 1
ATOM 827 C C . SER A 1 105 ? 24.965 8.515 -26.493 1.00 68.69 105 SER A C 1
ATOM 829 O O . SER A 1 105 ? 26.143 8.789 -26.729 1.00 68.69 105 SER A O 1
ATOM 831 N N . LEU A 1 106 ? 24.360 7.469 -27.054 1.00 67.12 106 LEU A N 1
ATOM 832 C CA . LEU A 1 106 ? 24.977 6.580 -28.030 1.00 67.12 106 LEU A CA 1
ATOM 833 C C . LEU A 1 106 ? 25.086 7.263 -29.407 1.00 67.12 106 LEU A C 1
ATOM 835 O O . LEU A 1 106 ? 24.141 7.263 -30.191 1.00 67.12 106 LEU A O 1
ATOM 839 N N . ASN A 1 107 ? 26.285 7.740 -29.759 1.00 57.44 107 ASN A N 1
ATOM 840 C CA . ASN A 1 107 ? 26.735 7.659 -31.153 1.00 57.44 107 ASN A CA 1
ATOM 841 C C . ASN A 1 107 ? 27.055 6.178 -31.409 1.00 57.44 107 ASN A C 1
ATOM 843 O O . ASN A 1 107 ? 27.875 5.604 -30.696 1.00 57.44 107 ASN A O 1
ATOM 847 N N . MET A 1 108 ? 26.375 5.538 -32.364 1.00 55.06 108 MET A N 1
ATOM 848 C CA . MET A 1 108 ? 26.303 4.072 -32.530 1.00 55.06 108 MET A CA 1
ATOM 849 C C . MET A 1 108 ? 27.633 3.327 -32.830 1.00 55.06 108 MET A C 1
ATOM 851 O O . MET A 1 108 ? 27.592 2.160 -33.215 1.00 55.06 108 MET A O 1
ATOM 855 N N . GLU A 1 109 ? 28.804 3.943 -32.659 1.00 53.28 109 GLU A N 1
ATOM 856 C CA . GLU A 1 109 ? 30.103 3.387 -33.075 1.00 53.28 109 GLU A CA 1
ATOM 857 C C . GLU A 1 109 ? 31.018 2.925 -31.921 1.00 53.28 109 GLU A C 1
ATOM 859 O O . GLU A 1 109 ? 31.938 2.148 -32.170 1.00 53.28 109 GLU A O 1
ATOM 864 N N . ASP A 1 110 ? 30.764 3.303 -30.660 1.00 57.09 110 ASP A N 1
ATOM 865 C CA . ASP A 1 110 ? 31.672 2.967 -29.548 1.00 57.09 110 ASP A CA 1
ATOM 866 C C . ASP A 1 110 ? 31.321 1.650 -28.826 1.00 57.09 110 ASP A C 1
ATOM 868 O O . ASP A 1 110 ? 30.317 1.526 -28.120 1.00 57.09 110 ASP A O 1
ATOM 872 N N . GLU A 1 111 ? 32.230 0.675 -28.906 1.00 54.41 111 GLU A N 1
ATOM 873 C CA . GLU A 1 111 ? 32.180 -0.637 -28.233 1.00 54.41 111 GLU A CA 1
ATOM 874 C C . GLU A 1 111 ? 32.071 -0.521 -26.689 1.00 54.41 111 GLU A C 1
ATOM 876 O O . GLU A 1 111 ? 31.486 -1.373 -26.011 1.00 54.41 111 GLU A O 1
ATOM 881 N N . ILE A 1 112 ? 32.556 0.594 -26.125 1.00 55.19 112 ILE A N 1
ATOM 882 C CA . ILE A 1 112 ? 32.452 0.958 -24.699 1.00 55.19 112 ILE A CA 1
ATOM 883 C C . ILE A 1 112 ? 30.986 1.156 -24.276 1.00 55.19 112 ILE A C 1
ATOM 885 O O . ILE A 1 112 ? 30.605 0.834 -23.144 1.00 55.19 112 ILE A O 1
ATOM 889 N N . SER A 1 113 ? 30.146 1.643 -25.185 1.00 56.94 113 SER A N 1
ATOM 890 C CA . SER A 1 113 ? 28.746 1.967 -24.918 1.00 56.94 113 SER A CA 1
ATOM 891 C C . SER A 1 113 ? 27.865 0.714 -24.859 1.00 56.94 113 SER A C 1
ATOM 893 O O . SER A 1 113 ? 26.936 0.648 -24.054 1.00 56.94 113 SER A O 1
ATOM 895 N N . ILE A 1 114 ? 28.223 -0.343 -25.599 1.00 56.62 114 ILE A N 1
ATOM 896 C CA . ILE A 1 114 ? 27.539 -1.648 -25.551 1.00 56.62 114 ILE A CA 1
ATOM 897 C C . ILE A 1 114 ? 27.725 -2.313 -24.179 1.00 56.62 114 ILE A C 1
ATOM 899 O O . ILE A 1 114 ? 26.777 -2.859 -23.618 1.00 56.62 114 ILE A O 1
ATOM 903 N N . LYS A 1 115 ? 28.917 -2.207 -23.575 1.00 58.69 115 LYS A N 1
ATOM 904 C CA . LYS A 1 115 ? 29.207 -2.801 -22.257 1.00 58.69 115 LYS A CA 1
ATOM 905 C C . LYS A 1 115 ? 28.412 -2.149 -21.114 1.00 58.69 115 LYS A C 1
ATOM 907 O O . LYS A 1 115 ? 28.116 -2.821 -20.127 1.00 58.69 115 LYS A O 1
ATOM 912 N N . LYS A 1 116 ? 28.047 -0.868 -21.254 1.00 60.78 116 LYS A N 1
ATOM 913 C CA . LYS A 1 116 ? 27.139 -0.151 -20.336 1.00 60.78 116 LYS A CA 1
ATOM 914 C C . LYS A 1 116 ? 25.664 -0.498 -20.568 1.00 60.78 116 LYS A C 1
ATOM 916 O O . LYS A 1 116 ? 24.892 -0.493 -19.617 1.00 60.78 116 LYS A O 1
ATOM 921 N N . LEU A 1 117 ? 25.286 -0.840 -21.800 1.00 60.62 117 LEU A N 1
ATOM 922 C CA . LEU A 1 117 ? 23.916 -1.193 -22.180 1.00 60.62 117 LEU A CA 1
ATOM 923 C C . LEU A 1 117 ? 23.493 -2.576 -21.644 1.00 60.62 117 LEU A C 1
ATOM 925 O O . LEU A 1 117 ? 22.364 -2.754 -21.197 1.00 60.62 117 LEU A O 1
ATOM 929 N N . THR A 1 118 ? 24.405 -3.552 -21.626 1.00 59.59 118 THR A N 1
ATOM 930 C CA . THR A 1 118 ? 24.127 -4.941 -21.211 1.00 59.59 118 THR A CA 1
ATOM 931 C C . THR A 1 118 ? 23.477 -5.101 -19.824 1.00 59.59 118 THR A C 1
ATOM 933 O O . THR A 1 118 ? 22.484 -5.821 -19.737 1.00 59.59 118 THR A O 1
ATOM 936 N N . PRO A 1 119 ? 23.958 -4.470 -18.732 1.00 59.34 119 PRO A N 1
ATOM 937 C CA . PRO A 1 119 ? 23.305 -4.590 -17.423 1.00 59.34 119 PRO A CA 1
ATOM 938 C C . PRO A 1 119 ? 21.931 -3.900 -17.361 1.00 59.34 119 PRO A C 1
ATOM 940 O O . PRO A 1 119 ? 21.095 -4.280 -16.543 1.00 59.34 119 PRO A O 1
ATOM 943 N N . LEU A 1 120 ? 21.667 -2.919 -18.229 1.00 58.69 120 LEU A N 1
ATOM 944 C CA . LEU A 1 120 ? 20.386 -2.201 -18.301 1.00 58.69 120 LEU A CA 1
ATOM 945 C C . LEU A 1 120 ? 19.318 -2.987 -19.066 1.00 58.69 120 LEU A C 1
ATOM 947 O O . LEU A 1 120 ? 18.127 -2.835 -18.794 1.00 58.69 120 LEU A O 1
ATOM 951 N N . LEU A 1 121 ? 19.753 -3.875 -19.961 1.00 55.06 121 LEU A N 1
ATOM 952 C CA . LEU A 1 121 ? 18.925 -4.872 -20.641 1.00 55.06 121 LEU A CA 1
ATOM 953 C C . LEU A 1 121 ? 18.644 -6.115 -19.773 1.00 55.06 121 LEU A C 1
ATOM 955 O O . LEU A 1 121 ? 17.940 -7.022 -20.203 1.00 55.06 121 LEU A O 1
ATOM 959 N N . GLN A 1 122 ? 19.201 -6.192 -18.558 1.00 56.88 122 GLN A N 1
ATOM 960 C CA . GLN A 1 122 ? 18.889 -7.251 -17.595 1.00 56.88 122 GLN A CA 1
ATOM 961 C C . GLN A 1 122 ? 17.768 -6.825 -16.637 1.00 56.88 122 GLN A C 1
ATOM 963 O O . GLN A 1 122 ? 17.571 -5.638 -16.359 1.00 56.88 122 GLN A O 1
ATOM 968 N N . ILE A 1 123 ? 17.047 -7.818 -16.098 1.00 52.50 123 ILE A N 1
ATOM 969 C CA . ILE A 1 123 ? 15.894 -7.657 -15.197 1.00 52.50 123 ILE A CA 1
ATOM 970 C C . ILE A 1 123 ? 16.291 -6.807 -13.981 1.00 52.50 123 ILE A C 1
ATOM 972 O O . ILE A 1 123 ? 16.871 -7.279 -13.005 1.00 52.50 123 ILE A O 1
ATOM 976 N N . SER A 1 124 ? 15.948 -5.522 -14.019 1.00 54.53 124 SER A N 1
ATOM 977 C CA . SER A 1 124 ? 16.488 -4.506 -13.104 1.00 54.53 124 SER A CA 1
ATOM 978 C C . SER A 1 124 ? 15.796 -4.461 -11.731 1.00 54.53 124 SER A C 1
ATOM 980 O O . SER A 1 124 ? 15.932 -3.492 -10.987 1.00 54.53 124 SER A O 1
ATOM 982 N N . GLY A 1 125 ? 15.026 -5.498 -11.391 1.00 47.78 125 GLY A N 1
ATOM 983 C CA . GLY A 1 125 ? 14.275 -5.598 -10.136 1.00 47.78 125 GLY A CA 1
ATOM 984 C C . GLY A 1 125 ? 15.058 -6.192 -8.960 1.00 47.78 125 GLY A C 1
ATOM 985 O O . GLY A 1 125 ? 14.728 -5.884 -7.813 1.00 47.78 125 GLY A O 1
ATOM 986 N N . ASP A 1 126 ? 16.095 -6.994 -9.234 1.00 49.00 126 ASP A N 1
ATOM 987 C CA . ASP A 1 126 ? 16.787 -7.833 -8.235 1.00 49.00 126 ASP A CA 1
ATOM 988 C C . ASP A 1 126 ? 18.209 -7.374 -7.878 1.00 49.00 126 ASP A C 1
ATOM 990 O O . ASP A 1 126 ? 18.872 -7.985 -7.040 1.00 49.00 126 ASP A O 1
ATOM 994 N N . SER A 1 127 ? 18.696 -6.271 -8.453 1.00 53.09 127 SER A N 1
ATOM 995 C CA . SER A 1 127 ? 20.013 -5.755 -8.079 1.00 53.09 127 SER A CA 1
ATOM 996 C C . SER A 1 127 ? 19.989 -5.172 -6.657 1.00 53.09 127 SER A C 1
ATOM 998 O O . SER A 1 127 ? 19.060 -4.469 -6.244 1.00 53.09 127 SER A O 1
ATOM 1000 N N . ALA A 1 128 ? 21.040 -5.456 -5.883 1.00 50.28 128 ALA A N 1
ATOM 1001 C CA . ALA A 1 128 ? 21.221 -4.949 -4.519 1.00 50.28 128 ALA A CA 1
ATOM 1002 C C . ALA A 1 128 ? 21.504 -3.431 -4.462 1.00 50.28 128 ALA A C 1
ATOM 1004 O O . ALA A 1 128 ? 21.739 -2.891 -3.383 1.00 50.28 128 ALA A O 1
ATOM 1005 N N . ASN A 1 129 ? 21.493 -2.742 -5.610 1.00 55.34 129 ASN A N 1
ATOM 1006 C CA . ASN A 1 129 ? 21.835 -1.332 -5.703 1.00 55.34 129 ASN A CA 1
ATOM 1007 C C . ASN A 1 129 ? 20.694 -0.437 -5.175 1.00 55.34 129 ASN A C 1
ATOM 1009 O O . ASN A 1 129 ? 19.501 -0.707 -5.344 1.00 55.34 129 ASN A O 1
ATOM 1013 N N . ASP A 1 130 ? 21.071 0.654 -4.515 1.00 54.62 130 ASP A N 1
ATOM 1014 C CA . ASP A 1 130 ? 20.174 1.535 -3.756 1.00 54.62 130 ASP A CA 1
ATOM 1015 C C . ASP A 1 130 ? 19.636 2.707 -4.615 1.00 54.62 130 ASP A C 1
ATOM 1017 O O . ASP A 1 130 ? 19.177 3.724 -4.090 1.00 54.62 130 ASP A O 1
ATOM 1021 N N . SER A 1 131 ? 19.659 2.562 -5.948 1.00 59.81 131 SER A N 1
ATOM 1022 C CA . SER A 1 131 ? 19.404 3.609 -6.959 1.00 59.81 131 SER A CA 1
ATOM 1023 C C . SER A 1 131 ? 17.950 4.112 -7.061 1.00 59.81 131 SER A C 1
ATOM 1025 O O . SER A 1 131 ? 17.593 4.809 -8.003 1.00 59.81 131 SER A O 1
ATOM 1027 N N . TYR A 1 132 ? 17.089 3.814 -6.083 1.00 63.81 132 TYR A N 1
ATOM 1028 C CA . TYR A 1 132 ? 15.660 4.170 -6.091 1.00 63.81 132 TYR A CA 1
ATOM 1029 C C . TYR A 1 132 ? 15.317 5.479 -5.362 1.00 63.81 132 TYR A C 1
ATOM 1031 O O . TYR A 1 132 ? 14.177 5.943 -5.440 1.00 63.81 132 TYR A O 1
ATOM 1039 N N . LYS A 1 133 ? 16.259 6.075 -4.617 1.00 63.50 133 LYS A N 1
ATOM 1040 C CA . LYS A 1 133 ? 16.009 7.269 -3.788 1.00 63.50 133 LYS A CA 1
ATOM 1041 C C . LYS A 1 133 ? 15.895 8.527 -4.659 1.00 63.50 133 LYS A C 1
ATOM 1043 O O . LYS A 1 133 ? 16.865 9.242 -4.876 1.00 63.50 133 LYS A O 1
ATOM 1048 N N . SER A 1 134 ? 14.685 8.800 -5.136 1.00 72.12 134 SER A N 1
ATOM 1049 C CA . SER A 1 134 ? 14.329 9.975 -5.943 1.00 72.12 134 SER A CA 1
ATOM 1050 C C . SER A 1 134 ? 13.231 10.815 -5.264 1.00 72.12 134 SER A C 1
ATOM 1052 O O . SER A 1 134 ? 12.541 10.336 -4.362 1.00 72.12 134 SER A O 1
ATOM 1054 N N . LYS A 1 135 ? 13.032 12.078 -5.682 1.00 76.38 135 LYS A N 1
ATOM 1055 C CA . LYS A 1 135 ? 11.922 12.918 -5.166 1.0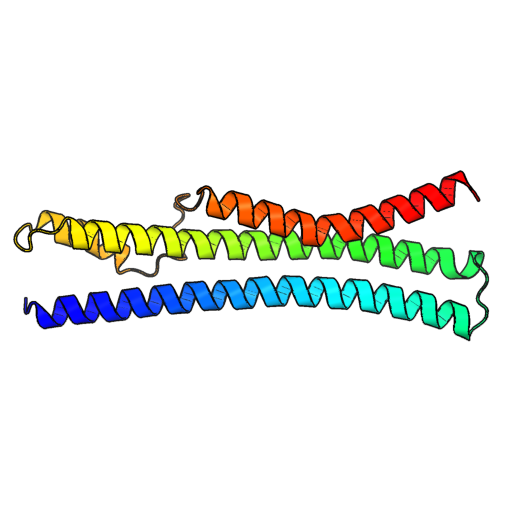0 76.38 135 LYS A CA 1
ATOM 1056 C C . LYS A 1 135 ? 10.546 12.231 -5.315 1.00 76.38 135 LYS A C 1
ATOM 1058 O O . LYS A 1 135 ? 9.803 12.218 -4.334 1.00 76.38 135 LYS A O 1
ATOM 1063 N N . PRO A 1 136 ? 10.217 11.602 -6.463 1.00 78.38 136 PRO A N 1
ATOM 1064 C CA . PRO A 1 136 ? 8.989 10.820 -6.611 1.00 78.38 136 PRO A CA 1
ATOM 1065 C C . PRO A 1 136 ? 8.865 9.658 -5.617 1.00 78.38 136 PRO A C 1
ATOM 1067 O O . PRO A 1 136 ? 7.786 9.446 -5.071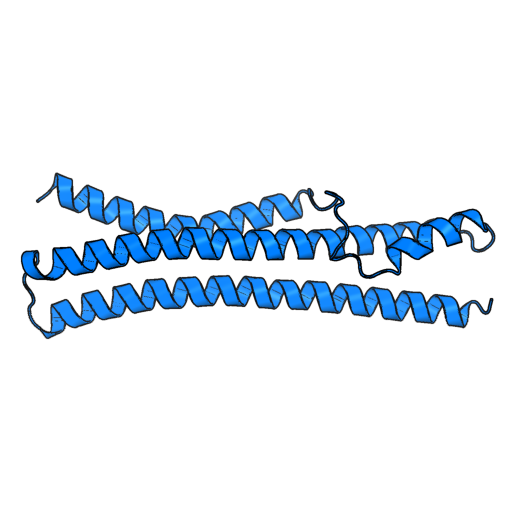 1.00 78.38 136 PRO A O 1
ATOM 1070 N N . TYR A 1 137 ? 9.964 8.954 -5.318 1.00 81.44 137 TYR A N 1
ATOM 1071 C CA . TYR A 1 137 ? 9.968 7.895 -4.303 1.00 81.44 137 TYR A CA 1
ATOM 1072 C C . TYR A 1 137 ? 9.609 8.441 -2.916 1.00 81.44 137 TYR A C 1
ATOM 1074 O O . TYR A 1 137 ? 8.786 7.855 -2.217 1.00 81.44 137 TYR A O 1
ATOM 1082 N N . ASN A 1 138 ? 10.165 9.589 -2.522 1.00 82.50 138 ASN A N 1
ATOM 1083 C CA . ASN A 1 138 ? 9.854 10.193 -1.223 1.00 82.50 138 ASN A CA 1
ATOM 1084 C C . ASN A 1 138 ? 8.376 10.597 -1.107 1.00 82.50 138 ASN A C 1
ATOM 1086 O O . ASN A 1 138 ? 7.766 10.369 -0.062 1.00 82.50 138 ASN A O 1
ATOM 1090 N N . ASN A 1 139 ? 7.794 11.138 -2.181 1.00 84.69 139 ASN A N 1
ATOM 1091 C CA . ASN A 1 139 ? 6.366 11.458 -2.230 1.00 84.69 139 ASN A CA 1
ATOM 1092 C C . ASN A 1 139 ? 5.502 10.194 -2.117 1.00 84.69 139 ASN A C 1
ATOM 1094 O O . ASN A 1 139 ? 4.532 10.183 -1.364 1.00 84.69 139 ASN A O 1
ATOM 1098 N N . GLU A 1 140 ? 5.886 9.107 -2.788 1.00 85.06 140 GLU A N 1
ATOM 1099 C CA . GLU A 1 140 ? 5.173 7.828 -2.706 1.00 85.06 140 GLU A CA 1
ATOM 1100 C C . GLU A 1 140 ? 5.189 7.250 -1.282 1.00 85.06 140 GLU A C 1
ATOM 1102 O O . GLU A 1 140 ? 4.175 6.767 -0.780 1.00 85.06 140 GLU A O 1
ATOM 1107 N N . ILE A 1 141 ? 6.329 7.345 -0.590 1.00 85.12 141 ILE A N 1
ATOM 1108 C CA . ILE A 1 141 ? 6.455 6.913 0.808 1.00 85.12 141 ILE A CA 1
ATOM 1109 C C . ILE A 1 141 ? 5.605 7.785 1.738 1.00 85.12 141 ILE A C 1
ATOM 1111 O O . ILE A 1 141 ? 5.057 7.277 2.717 1.00 85.12 141 ILE A O 1
ATOM 1115 N N . LEU A 1 142 ? 5.476 9.080 1.447 1.00 86.19 142 LEU A N 1
ATOM 1116 C CA . LEU A 1 142 ? 4.613 9.982 2.205 1.00 86.19 142 LEU A CA 1
ATOM 1117 C C . LEU A 1 142 ? 3.136 9.604 2.035 1.00 86.19 142 LEU A C 1
ATOM 1119 O O . LEU A 1 142 ? 2.432 9.473 3.033 1.00 86.19 142 LEU A O 1
ATOM 1123 N N . VAL A 1 143 ? 2.682 9.360 0.802 1.00 85.75 143 VAL A N 1
ATOM 1124 C CA . VAL A 1 143 ? 1.306 8.908 0.523 1.00 85.75 143 VAL A CA 1
ATOM 1125 C C . VAL A 1 143 ? 1.022 7.573 1.213 1.00 85.75 143 VAL A C 1
ATOM 1127 O O . VAL A 1 143 ? 0.010 7.438 1.896 1.00 85.75 143 VAL A O 1
ATOM 1130 N N . ASN A 1 144 ? 1.947 6.617 1.103 1.00 87.94 144 ASN A N 1
ATOM 1131 C CA . ASN A 1 144 ? 1.888 5.334 1.802 1.00 87.94 144 ASN A CA 1
ATOM 1132 C C . ASN A 1 144 ? 1.694 5.542 3.318 1.00 87.94 144 ASN A C 1
ATOM 1134 O O . ASN A 1 144 ? 0.730 5.039 3.892 1.00 87.94 144 ASN A O 1
ATOM 1138 N N . ARG A 1 145 ? 2.524 6.380 3.952 1.00 86.00 145 ARG A N 1
ATOM 1139 C CA . ARG A 1 145 ? 2.379 6.705 5.378 1.00 86.00 145 ARG A CA 1
ATOM 1140 C C . ARG A 1 145 ? 1.004 7.272 5.709 1.00 86.00 145 ARG A C 1
ATOM 1142 O O . ARG A 1 145 ? 0.411 6.837 6.687 1.00 86.00 145 ARG A O 1
ATOM 1149 N N . ILE A 1 146 ? 0.479 8.204 4.914 1.00 88.81 146 ILE A N 1
ATOM 1150 C CA . ILE A 1 146 ? -0.845 8.792 5.166 1.00 88.81 146 ILE A CA 1
ATOM 1151 C C . ILE A 1 146 ? -1.932 7.710 5.169 1.00 88.81 146 ILE A C 1
ATOM 1153 O O . ILE A 1 146 ? -2.763 7.699 6.076 1.00 88.81 146 ILE A O 1
ATOM 1157 N N . ILE A 1 147 ? -1.911 6.780 4.211 1.00 89.81 147 ILE A N 1
ATOM 1158 C CA . ILE A 1 147 ? -2.941 5.739 4.072 1.00 89.81 147 ILE A CA 1
ATOM 1159 C C . ILE A 1 147 ? -2.986 4.803 5.287 1.00 89.81 147 ILE A C 1
ATOM 1161 O O . ILE A 1 147 ? -4.076 4.489 5.757 1.00 89.81 147 ILE A O 1
ATOM 1165 N N . TYR A 1 148 ? -1.838 4.377 5.820 1.00 90.69 148 TYR A N 1
ATOM 1166 C CA . TYR A 1 148 ? -1.809 3.408 6.930 1.00 90.69 148 TYR A CA 1
ATOM 1167 C C . TYR A 1 148 ? -1.806 4.064 8.317 1.00 90.69 148 TYR A C 1
ATOM 1169 O O . TYR A 1 148 ? -2.357 3.510 9.273 1.00 90.69 148 TYR A O 1
ATOM 1177 N N . ILE A 1 149 ? -1.212 5.254 8.448 1.00 88.31 149 ILE A N 1
ATOM 1178 C CA . ILE A 1 149 ? -1.123 5.965 9.729 1.00 88.31 149 ILE A CA 1
ATOM 1179 C C . ILE A 1 149 ? -2.427 6.700 10.039 1.00 88.31 149 ILE A C 1
ATOM 1181 O O . ILE A 1 149 ? -2.828 6.704 11.198 1.00 88.31 149 ILE A O 1
ATOM 1185 N N . SER A 1 150 ? -3.118 7.291 9.055 1.00 87.50 150 SER A N 1
ATOM 1186 C CA . SER A 1 150 ? -4.321 8.089 9.349 1.00 87.50 150 SER A CA 1
ATOM 1187 C C . SER A 1 150 ? -5.448 7.293 10.028 1.00 87.50 150 SER A C 1
ATOM 1189 O O . SER A 1 150 ? -5.943 7.776 11.049 1.00 87.50 150 SER A O 1
ATOM 1191 N N . PRO A 1 151 ? -5.806 6.059 9.607 1.00 85.44 151 PRO A N 1
ATOM 1192 C CA . PRO A 1 151 ? -6.837 5.287 10.298 1.00 85.44 151 PRO A CA 1
ATOM 1193 C C . PRO A 1 151 ? -6.352 4.814 11.670 1.00 85.44 151 PRO A C 1
ATOM 1195 O O . PRO A 1 151 ? -7.103 4.837 12.638 1.00 85.44 151 PRO A O 1
ATOM 1198 N N . SER A 1 152 ? -5.071 4.451 11.776 1.00 85.56 152 SER A N 1
ATOM 1199 C CA . SER A 1 152 ? -4.457 4.017 13.034 1.00 85.56 152 SER A CA 1
ATOM 1200 C C . SER A 1 152 ? -4.437 5.140 14.078 1.00 85.56 152 SER A C 1
ATOM 1202 O O . SER A 1 152 ? -4.777 4.911 15.235 1.00 85.56 152 SER A O 1
ATOM 1204 N N . LEU A 1 153 ? -4.092 6.369 13.677 1.00 86.69 153 LEU A N 1
ATOM 1205 C CA . LEU A 1 153 ? -4.122 7.544 14.551 1.00 86.69 153 LEU A CA 1
ATOM 1206 C C . LEU A 1 153 ? -5.537 7.884 14.996 1.00 86.69 153 LEU A C 1
ATOM 1208 O O . LEU A 1 153 ? -5.730 8.208 16.162 1.00 86.69 153 LEU A O 1
ATOM 1212 N N . LEU A 1 154 ? -6.516 7.790 14.096 1.00 85.50 154 LEU A N 1
ATOM 1213 C CA . LEU A 1 154 ? -7.916 8.015 14.441 1.00 85.50 154 LEU A CA 1
ATOM 1214 C C . LEU A 1 154 ? -8.391 7.004 15.492 1.00 85.50 154 LEU A C 1
ATOM 1216 O O . LEU A 1 154 ? -8.994 7.395 16.486 1.00 85.50 154 LEU A O 1
ATOM 1220 N N . VAL A 1 155 ? -8.051 5.724 15.327 1.00 84.06 155 VAL A N 1
ATOM 1221 C CA . VAL A 1 155 ? -8.357 4.679 16.314 1.00 84.06 155 VAL A CA 1
ATOM 1222 C C . VAL A 1 155 ? -7.697 4.972 17.663 1.00 84.06 155 VAL A C 1
ATOM 1224 O O . VAL A 1 155 ? -8.364 4.921 18.694 1.00 84.06 155 VAL A O 1
ATOM 1227 N N . VAL A 1 156 ? -6.409 5.324 17.676 1.00 83.94 156 VAL A N 1
ATOM 1228 C CA . VAL A 1 156 ? -5.690 5.668 18.915 1.00 83.94 156 VAL A CA 1
ATOM 1229 C C . VAL A 1 156 ? -6.296 6.903 19.583 1.00 83.94 156 VAL A C 1
ATOM 1231 O O . VAL A 1 156 ? -6.502 6.903 20.793 1.00 83.94 156 VAL A O 1
ATOM 1234 N N . PHE A 1 157 ? -6.628 7.936 18.809 1.00 85.50 157 PHE A N 1
ATOM 1235 C CA . PHE A 1 157 ? -7.266 9.148 19.313 1.00 85.50 157 PHE A CA 1
ATOM 1236 C C . PHE A 1 157 ? -8.625 8.848 19.953 1.00 85.50 157 PHE A C 1
ATOM 1238 O O . PHE A 1 157 ? -8.887 9.311 21.060 1.00 85.50 157 PHE A O 1
ATOM 1245 N N . LEU A 1 158 ? -9.460 8.034 19.301 1.00 81.62 158 LEU A N 1
ATOM 1246 C CA . LEU A 1 158 ? -10.762 7.632 19.837 1.00 81.62 158 LEU A CA 1
ATOM 1247 C C . LEU A 1 158 ? -10.623 6.823 21.131 1.00 81.62 158 LEU A C 1
ATOM 1249 O O . LEU A 1 158 ? -11.375 7.059 22.074 1.00 81.62 158 LEU A O 1
ATOM 1253 N N . LEU A 1 159 ? -9.638 5.923 21.211 1.00 81.81 159 LEU A N 1
ATOM 1254 C CA . LEU A 1 159 ? -9.346 5.181 22.439 1.00 81.81 159 LEU A CA 1
ATOM 1255 C C . LEU A 1 159 ? -8.897 6.107 23.577 1.00 81.81 159 LEU A C 1
ATOM 1257 O O . LEU A 1 159 ? -9.393 5.978 24.692 1.00 81.81 159 LEU A O 1
ATOM 1261 N N . ILE A 1 160 ? -7.992 7.055 23.314 1.00 81.38 160 ILE A N 1
ATOM 1262 C CA . ILE A 1 160 ? -7.518 8.014 24.326 1.00 81.38 160 ILE A CA 1
ATOM 1263 C C . ILE A 1 160 ? -8.663 8.910 24.799 1.00 81.38 160 ILE A C 1
ATOM 1265 O O . ILE A 1 160 ? -8.843 9.093 26.001 1.00 81.38 160 ILE A O 1
ATOM 1269 N N . TYR A 1 161 ? -9.452 9.451 23.868 1.00 79.69 161 TYR A N 1
ATOM 1270 C CA . TYR A 1 161 ? -10.616 10.269 24.195 1.00 79.69 161 TYR A CA 1
ATOM 1271 C C . TYR A 1 161 ? -11.597 9.506 25.088 1.00 79.69 161 TYR A C 1
ATOM 1273 O O . TYR A 1 161 ? -12.118 10.069 26.051 1.00 79.69 161 TYR A O 1
ATOM 1281 N N . TYR A 1 162 ? -11.804 8.221 24.798 1.00 73.81 162 TYR A N 1
ATOM 1282 C CA . TYR A 1 162 ? -12.639 7.348 25.605 1.00 73.81 162 TYR A CA 1
ATOM 1283 C C . TYR A 1 162 ? -12.101 7.189 27.037 1.00 73.81 162 TYR A C 1
ATOM 1285 O O . TYR A 1 162 ? -12.858 7.398 27.973 1.00 73.81 162 TYR A O 1
ATOM 1293 N N . PHE A 1 163 ? -10.800 6.930 27.215 1.00 71.38 163 PHE A N 1
ATOM 1294 C CA . PHE A 1 163 ? -10.165 6.797 28.540 1.00 71.38 163 PHE A CA 1
ATOM 1295 C C . PHE A 1 163 ? -10.164 8.071 29.394 1.00 71.38 163 PHE A C 1
ATOM 1297 O O . PHE A 1 163 ? -10.042 7.988 30.612 1.00 71.38 163 PHE A O 1
ATOM 1304 N N . ILE A 1 164 ? -10.197 9.251 28.772 1.00 74.81 164 ILE A N 1
ATOM 1305 C CA . ILE A 1 164 ? -10.168 10.528 29.502 1.00 74.81 164 ILE A CA 1
ATOM 1306 C C . ILE A 1 164 ? -11.566 10.916 29.999 1.00 74.81 164 ILE A C 1
ATOM 1308 O O . ILE A 1 164 ? -11.681 11.577 31.029 1.00 74.81 164 ILE A O 1
ATOM 1312 N N . ASN A 1 165 ? -12.620 10.545 29.267 1.00 68.50 165 ASN A N 1
ATOM 1313 C CA . ASN A 1 165 ? -13.982 11.030 29.516 1.00 68.50 165 ASN A CA 1
ATOM 1314 C C . ASN A 1 165 ? -14.920 9.994 30.158 1.00 68.50 165 ASN A C 1
ATOM 1316 O O . ASN A 1 165 ? -16.035 10.361 30.527 1.00 68.50 165 ASN A O 1
ATOM 1320 N N . PHE A 1 166 ? -14.495 8.734 30.283 1.00 57.88 166 PHE A N 1
ATOM 1321 C CA . PHE A 1 166 ? -15.249 7.634 30.891 1.00 57.88 166 PHE A CA 1
ATOM 1322 C C . PHE A 1 166 ? -14.329 6.739 31.719 1.00 57.88 166 PHE A C 1
ATOM 1324 O O . PHE A 1 166 ? -14.822 6.213 32.742 1.00 57.88 166 PHE A O 1
#